Protein AF-A0A7H4P453-F1 (afdb_monomer_lite)

Foldseek 3Di:
DCPPVVVVVVVVVVVVVVVCCLVCCLPPVQPPQPVVVVVVVVVVVVVVCVVPDDDDDDDDDPVVVVVVVVVVVVVVVVSVVVSCCSHPHDSLVVQLVVLCVQVVVVVVVCVVVVNDDDPVSVVVSVVSNVVSVVVSVVVVD

Sequence (141 aa):
MVSSPLSYILAFIGAFIWAAYCTVTAKYAKGKNGITLFVLLTALTLWLKFLFSEQPPMVFSWPVTIKLIALSVALGFGYAAWNVGILHGNVSLLAAASYFTPVLSSALAAVLLSAALSWSFWQGAGMVCIGSLLCWQATRR

Structure (mmCIF, N/CA/C/O backbone):
data_AF-A0A7H4P453-F1
#
_entry.id   AF-A0A7H4P453-F1
#
loop_
_atom_site.group_PDB
_atom_site.id
_atom_site.type_symbol
_atom_site.label_atom_id
_atom_site.label_alt_id
_atom_site.label_comp_id
_atom_site.label_asym_id
_atom_site.label_entity_id
_atom_site.label_seq_id
_atom_site.pdbx_PDB_ins_code
_atom_site.Cartn_x
_atom_site.Cartn_y
_atom_site.Cartn_z
_atom_site.occupancy
_atom_site.B_iso_or_equiv
_atom_site.auth_seq_id
_atom_site.auth_comp_id
_atom_site.auth_asym_id
_atom_site.auth_atom_id
_atom_site.pdbx_PDB_model_num
ATOM 1 N N . MET A 1 1 ? -5.359 -13.327 -21.183 1.00 40.88 1 MET A N 1
ATOM 2 C CA . MET A 1 1 ? -6.125 -13.083 -19.944 1.00 40.88 1 MET A CA 1
ATOM 3 C C . MET A 1 1 ? -6.206 -14.397 -19.186 1.00 40.88 1 MET A C 1
ATOM 5 O O . MET A 1 1 ? -7.122 -15.168 -19.420 1.00 40.88 1 MET A O 1
ATOM 9 N N . VAL A 1 2 ? -5.206 -14.716 -18.362 1.00 43.56 2 VAL A N 1
ATOM 10 C CA . VAL A 1 2 ? -5.319 -15.863 -17.450 1.00 43.56 2 VAL A CA 1
ATOM 11 C C . VAL A 1 2 ? -5.748 -15.286 -16.114 1.00 43.56 2 VAL A C 1
ATOM 13 O O . VAL A 1 2 ? -4.934 -14.853 -15.305 1.00 43.56 2 VAL A O 1
ATOM 16 N N . SER A 1 3 ? -7.057 -15.166 -15.952 1.00 55.34 3 SER A N 1
ATOM 17 C CA . SER A 1 3 ? -7.687 -14.747 -14.709 1.00 55.34 3 SER A CA 1
ATOM 18 C C . SER A 1 3 ? -7.628 -15.941 -13.760 1.00 55.34 3 SER A C 1
ATOM 20 O O . SER A 1 3 ? -8.573 -16.718 -13.690 1.00 55.34 3 SER A O 1
ATOM 22 N N . SER A 1 4 ? -6.485 -16.164 -13.108 1.00 72.00 4 SER A N 1
ATOM 23 C CA . SER A 1 4 ? -6.314 -17.281 -12.176 1.00 72.00 4 SER A CA 1
ATOM 24 C C . SER A 1 4 ? -7.332 -17.138 -11.035 1.00 72.00 4 SER A C 1
ATOM 26 O O . SER A 1 4 ? -7.204 -16.195 -10.251 1.00 72.00 4 SER A O 1
ATOM 28 N N . PRO A 1 5 ? -8.322 -18.045 -10.886 1.00 83.00 5 PRO A N 1
ATOM 29 C CA . PRO A 1 5 ? -9.329 -17.964 -9.818 1.00 83.00 5 PRO A CA 1
ATOM 30 C C . PRO A 1 5 ? -8.683 -17.863 -8.432 1.00 83.00 5 PRO A C 1
ATOM 32 O O . PRO A 1 5 ? -9.148 -17.148 -7.547 1.00 83.00 5 PRO A O 1
ATOM 35 N N . LEU A 1 6 ? -7.528 -18.513 -8.297 1.00 84.81 6 LEU A N 1
ATOM 36 C CA . LEU A 1 6 ? -6.669 -18.487 -7.126 1.00 84.81 6 LEU A CA 1
ATOM 37 C C . LEU A 1 6 ? -6.212 -17.066 -6.749 1.00 84.81 6 LEU A C 1
ATOM 39 O O . LEU A 1 6 ? -6.207 -16.732 -5.569 1.00 84.81 6 LEU A O 1
ATOM 43 N N . SER A 1 7 ? -5.891 -16.198 -7.715 1.00 81.31 7 SER A N 1
ATOM 44 C CA . SER A 1 7 ? -5.485 -14.812 -7.438 1.00 81.31 7 SER A CA 1
ATOM 45 C C . SER A 1 7 ? -6.619 -13.988 -6.828 1.00 81.31 7 SER A C 1
ATOM 47 O O . SER A 1 7 ? -6.370 -13.207 -5.912 1.00 81.31 7 SER A O 1
ATOM 49 N N . TYR A 1 8 ? -7.862 -14.186 -7.278 1.00 83.75 8 TYR A N 1
ATOM 50 C CA . TYR A 1 8 ? -9.021 -13.506 -6.690 1.00 83.75 8 TYR A CA 1
ATOM 51 C C . TYR A 1 8 ? -9.326 -14.012 -5.283 1.00 83.75 8 TYR A C 1
ATOM 53 O O . TYR A 1 8 ? -9.583 -13.205 -4.392 1.00 83.75 8 TYR A O 1
ATOM 61 N N . ILE A 1 9 ? -9.245 -15.328 -5.064 1.00 87.38 9 ILE A N 1
ATOM 62 C CA . ILE A 1 9 ? -9.437 -15.927 -3.737 1.00 87.38 9 ILE A CA 1
ATOM 63 C C . ILE A 1 9 ? -8.376 -15.404 -2.761 1.00 87.38 9 ILE A C 1
ATOM 65 O O . ILE A 1 9 ? -8.712 -14.980 -1.657 1.00 87.38 9 ILE A O 1
ATOM 69 N N . LEU A 1 10 ? -7.106 -15.363 -3.175 1.00 85.50 10 LEU A N 1
ATOM 70 C CA . LEU A 1 10 ? -6.029 -14.801 -2.359 1.00 85.50 10 LEU A CA 1
ATOM 71 C C . LEU A 1 10 ? -6.238 -13.313 -2.066 1.00 85.50 10 LEU A C 1
ATOM 73 O O . LEU A 1 10 ? -6.046 -12.897 -0.926 1.00 85.50 10 LEU A O 1
ATOM 77 N N . ALA A 1 11 ? -6.650 -12.514 -3.055 1.00 84.06 11 ALA A N 1
ATOM 78 C CA . ALA A 1 11 ? -6.937 -11.094 -2.851 1.00 84.06 11 ALA A CA 1
ATOM 79 C C . ALA A 1 11 ? -8.092 -10.885 -1.856 1.00 84.06 11 ALA A C 1
ATOM 81 O O . ALA A 1 11 ? -7.998 -10.033 -0.972 1.00 84.06 11 ALA A O 1
ATOM 82 N N . PHE A 1 12 ? -9.147 -11.698 -1.954 1.00 84.56 12 PHE A N 1
ATOM 83 C CA . PHE A 1 12 ? -10.274 -11.684 -1.025 1.00 84.56 12 PHE A CA 1
ATOM 84 C C . PHE A 1 12 ? -9.836 -12.032 0.403 1.00 84.56 12 PHE A C 1
ATOM 86 O O . PHE A 1 12 ? -10.094 -11.263 1.328 1.00 84.56 12 PHE A O 1
ATOM 93 N N . ILE A 1 13 ? -9.101 -13.133 0.589 1.00 89.75 13 ILE A N 1
ATOM 94 C CA . ILE A 1 13 ? -8.554 -13.525 1.899 1.00 89.75 13 ILE A CA 1
ATOM 95 C C . ILE A 1 13 ? -7.634 -12.427 2.452 1.00 89.75 13 ILE A C 1
ATOM 97 O O . ILE A 1 13 ? -7.739 -12.059 3.622 1.00 89.75 13 ILE A O 1
ATOM 101 N N . GLY A 1 14 ? -6.770 -11.861 1.605 1.00 84.69 14 GLY A N 1
ATOM 102 C CA . GLY A 1 14 ? -5.872 -10.767 1.966 1.00 84.69 14 GLY A CA 1
ATOM 103 C C . GLY A 1 14 ? -6.618 -9.538 2.487 1.00 84.69 14 GLY A C 1
ATOM 104 O O . GLY A 1 14 ? -6.211 -8.968 3.499 1.00 84.69 14 GLY A O 1
ATOM 105 N N . ALA A 1 15 ? -7.744 -9.174 1.867 1.00 84.81 15 ALA A N 1
ATOM 106 C CA . ALA A 1 15 ? -8.588 -8.074 2.333 1.00 84.81 15 ALA A CA 1
ATOM 107 C C . ALA A 1 15 ? -9.157 -8.331 3.741 1.00 84.81 15 ALA A C 1
ATOM 109 O O . ALA A 1 15 ? -9.116 -7.433 4.584 1.00 84.81 15 ALA A O 1
ATOM 110 N N . PHE A 1 16 ? -9.615 -9.555 4.036 1.00 85.50 16 PHE A N 1
ATOM 111 C CA . PHE A 1 16 ? -10.088 -9.923 5.378 1.00 85.50 16 PHE A CA 1
ATOM 112 C C . PHE A 1 16 ? -8.969 -9.903 6.423 1.00 85.50 16 PHE A C 1
ATOM 114 O O . PHE A 1 16 ? -9.165 -9.357 7.509 1.00 85.50 16 PHE A O 1
ATOM 121 N N . ILE A 1 17 ? -7.792 -10.452 6.101 1.00 85.69 17 ILE A N 1
ATOM 122 C CA . ILE A 1 17 ? -6.628 -10.438 7.003 1.00 85.69 17 ILE A CA 1
ATOM 123 C C . ILE A 1 17 ? -6.219 -8.996 7.312 1.00 85.69 17 ILE A C 1
ATOM 125 O O . ILE A 1 17 ? -6.009 -8.647 8.475 1.00 85.69 17 ILE A O 1
ATOM 129 N N . TRP A 1 18 ? -6.141 -8.149 6.285 1.00 83.06 18 TRP A N 1
ATOM 130 C CA . TRP A 1 18 ? -5.781 -6.744 6.444 1.00 83.06 18 TRP A CA 1
ATOM 131 C C . TRP A 1 18 ? -6.807 -5.981 7.288 1.00 83.06 18 TRP A C 1
ATOM 133 O O . TRP A 1 18 ? -6.429 -5.257 8.211 1.00 83.06 18 TRP A O 1
ATOM 143 N N . ALA A 1 19 ? -8.102 -6.178 7.029 1.00 82.06 19 ALA A N 1
ATOM 144 C CA . ALA A 1 19 ? -9.168 -5.570 7.819 1.00 82.06 19 ALA A CA 1
ATOM 145 C C . ALA A 1 19 ? -9.100 -6.012 9.291 1.00 82.06 19 ALA A C 1
ATOM 147 O O . ALA A 1 19 ? -9.107 -5.164 10.185 1.00 82.06 19 ALA A O 1
ATOM 148 N N . ALA A 1 20 ? -8.940 -7.315 9.547 1.00 82.06 20 ALA A N 1
ATOM 149 C CA . ALA A 1 20 ? -8.786 -7.856 10.895 1.00 82.06 20 ALA A CA 1
ATOM 150 C C . ALA A 1 20 ? -7.563 -7.261 11.610 1.00 82.06 20 ALA A C 1
ATOM 152 O O . ALA A 1 20 ? -7.681 -6.822 12.755 1.00 82.06 20 ALA A O 1
ATOM 153 N N . TYR A 1 21 ? -6.416 -7.171 10.928 1.00 80.12 21 TYR A N 1
ATOM 154 C CA . TYR A 1 21 ? -5.222 -6.509 11.453 1.00 80.12 21 TYR A CA 1
ATOM 155 C C . TYR A 1 21 ? -5.511 -5.056 11.850 1.00 80.12 21 TYR A C 1
ATOM 157 O O . TYR A 1 21 ? -5.176 -4.656 12.968 1.00 80.12 21 TYR A O 1
ATOM 165 N N . CYS A 1 22 ? -6.164 -4.279 10.980 1.00 75.38 22 CYS A N 1
ATOM 166 C CA . CYS A 1 22 ? -6.467 -2.873 11.249 1.00 75.38 22 CYS A CA 1
ATOM 167 C C . CYS A 1 22 ? -7.388 -2.718 12.466 1.00 75.38 22 CYS A C 1
ATOM 169 O O . CYS A 1 22 ? -7.112 -1.901 13.345 1.00 75.38 22 CYS A O 1
ATOM 171 N N . THR A 1 23 ? -8.439 -3.535 12.566 1.00 76.81 23 THR A N 1
ATOM 172 C CA . THR A 1 23 ? -9.396 -3.487 13.681 1.00 76.81 23 THR A CA 1
ATOM 173 C C . THR A 1 23 ? -8.781 -3.949 15.003 1.00 76.81 23 THR A C 1
ATOM 175 O O . THR A 1 23 ? -8.975 -3.303 16.035 1.00 76.81 23 THR A O 1
ATOM 178 N N . VAL A 1 24 ? -8.019 -5.048 14.995 1.00 78.00 24 VAL A N 1
ATOM 179 C CA . VAL A 1 24 ? -7.370 -5.580 16.204 1.00 78.00 24 VAL A CA 1
ATOM 180 C C . VAL A 1 24 ? -6.283 -4.626 16.691 1.00 78.00 24 VAL A C 1
ATOM 182 O O . VAL A 1 24 ? -6.237 -4.321 17.881 1.00 78.00 24 VAL A O 1
ATOM 185 N N . THR A 1 25 ? -5.451 -4.104 15.788 1.00 75.50 25 THR A N 1
ATOM 186 C CA . THR A 1 25 ? -4.394 -3.143 16.135 1.00 75.50 25 THR A CA 1
ATOM 187 C C . THR A 1 25 ? -4.996 -1.873 16.727 1.00 75.50 25 THR A C 1
ATOM 189 O O . THR A 1 25 ? -4.589 -1.463 17.811 1.00 75.50 25 THR A O 1
ATOM 192 N N . ALA A 1 26 ? -6.031 -1.309 16.099 1.00 70.25 26 ALA A N 1
ATOM 193 C CA . ALA A 1 26 ? -6.714 -0.126 16.620 1.00 70.25 26 ALA A CA 1
ATOM 194 C C . ALA A 1 26 ? -7.272 -0.328 18.043 1.00 70.25 26 ALA A C 1
ATOM 196 O O . ALA A 1 26 ? -7.213 0.581 18.867 1.00 70.25 26 ALA A O 1
ATOM 197 N N . LYS A 1 27 ? -7.796 -1.522 18.354 1.00 71.38 27 LYS A N 1
ATOM 198 C CA . LYS A 1 27 ? -8.448 -1.803 19.643 1.00 71.38 27 LYS A CA 1
ATOM 199 C C . LYS A 1 27 ? -7.491 -2.272 20.744 1.00 71.38 27 LYS A C 1
ATOM 201 O O . LYS A 1 27 ? -7.716 -1.970 21.915 1.00 71.38 27 LYS A O 1
ATOM 206 N N . TYR A 1 28 ? -6.449 -3.029 20.400 1.00 72.12 28 TYR A N 1
ATOM 207 C CA . TYR A 1 28 ? -5.647 -3.780 21.375 1.00 72.12 28 TYR A CA 1
ATOM 208 C C . TYR A 1 28 ? -4.162 -3.415 21.402 1.00 72.12 28 TYR A C 1
ATOM 210 O O . TYR A 1 28 ? -3.469 -3.849 22.323 1.00 72.12 28 TYR A O 1
ATOM 218 N N . ALA A 1 29 ? -3.655 -2.615 20.457 1.00 68.25 29 ALA A N 1
ATOM 219 C CA . ALA A 1 29 ? -2.222 -2.339 20.379 1.00 68.25 29 ALA A CA 1
ATOM 220 C C . ALA A 1 29 ? -1.664 -1.630 21.621 1.00 68.25 29 ALA A C 1
ATOM 222 O O . ALA A 1 29 ? -0.493 -1.825 21.933 1.00 68.25 29 ALA A O 1
ATOM 223 N N . LYS A 1 30 ? -2.466 -0.832 22.351 1.00 67.69 30 LYS A N 1
ATOM 224 C CA . LYS A 1 30 ? -2.021 -0.064 23.537 1.00 67.69 30 LYS A CA 1
ATOM 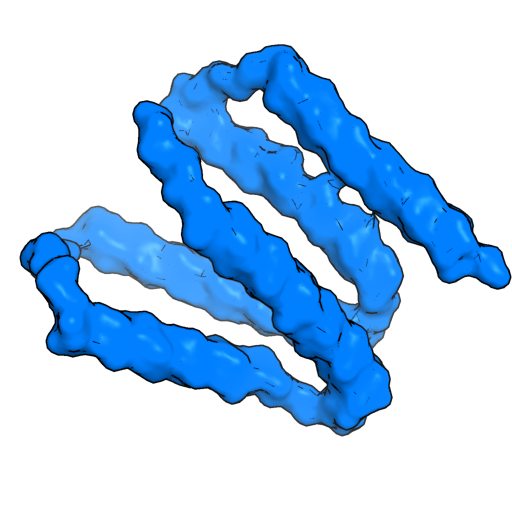225 C C . LYS A 1 30 ? -0.682 0.673 23.297 1.00 67.69 30 LYS A C 1
ATOM 227 O O . LYS A 1 30 ? 0.181 0.696 24.168 1.00 67.69 30 LYS A O 1
ATOM 232 N N . GLY A 1 31 ? -0.476 1.198 22.084 1.00 64.88 31 GLY A N 1
ATOM 233 C CA . GLY A 1 31 ? 0.762 1.875 21.666 1.00 64.88 31 GLY A CA 1
ATOM 234 C C . GLY A 1 31 ? 1.900 0.971 21.163 1.00 64.88 31 GLY A C 1
ATOM 235 O O . GLY A 1 31 ? 2.937 1.483 20.750 1.00 64.88 31 GLY A O 1
ATOM 236 N N . LYS A 1 32 ? 1.743 -0.360 21.151 1.00 66.44 32 LYS A N 1
ATOM 237 C CA . LYS A 1 32 ? 2.737 -1.290 20.592 1.00 66.44 32 LYS A CA 1
ATOM 238 C C . LYS A 1 32 ? 2.618 -1.384 19.071 1.00 66.44 32 LYS A C 1
ATOM 240 O O . LYS A 1 32 ? 1.541 -1.592 18.523 1.00 66.44 32 LYS A O 1
ATOM 245 N N . ASN A 1 33 ? 3.752 -1.269 18.391 1.00 66.25 33 ASN A N 1
ATOM 246 C CA . ASN A 1 33 ? 3.827 -1.262 16.936 1.00 66.25 33 ASN A CA 1
ATOM 247 C C . ASN A 1 33 ? 3.799 -2.693 16.355 1.00 66.25 33 ASN A C 1
ATOM 249 O O . ASN A 1 33 ? 4.819 -3.381 16.337 1.00 66.25 33 ASN A O 1
ATOM 253 N N . GLY A 1 34 ? 2.634 -3.135 15.869 1.00 68.50 34 GLY A N 1
ATOM 254 C CA . GLY A 1 34 ? 2.470 -4.429 15.190 1.00 68.50 34 GLY A CA 1
ATOM 255 C C . GLY A 1 34 ? 2.984 -4.456 13.744 1.00 68.50 34 GLY A C 1
ATOM 256 O O . GLY A 1 34 ? 3.255 -5.532 13.208 1.00 68.50 34 GLY A O 1
ATOM 257 N N . ILE A 1 35 ? 3.174 -3.287 13.120 1.00 74.81 35 ILE A N 1
ATOM 258 C CA . ILE A 1 35 ? 3.519 -3.190 11.697 1.00 74.81 35 ILE A CA 1
ATOM 259 C C . ILE A 1 35 ? 4.939 -3.668 11.425 1.00 74.81 35 ILE A C 1
ATOM 261 O O . ILE A 1 35 ? 5.186 -4.310 10.409 1.00 74.81 35 ILE A O 1
ATOM 265 N N . THR A 1 36 ? 5.859 -3.425 12.360 1.00 77.31 36 THR A N 1
ATOM 266 C CA . THR A 1 36 ? 7.251 -3.867 12.239 1.00 77.31 36 THR A CA 1
ATOM 267 C C . THR A 1 36 ? 7.331 -5.386 12.132 1.00 77.31 36 THR A C 1
ATOM 269 O O . THR A 1 36 ? 8.004 -5.905 11.246 1.00 77.31 36 THR A O 1
ATOM 272 N N . LEU A 1 37 ? 6.601 -6.109 12.988 1.00 78.19 37 LEU A N 1
ATOM 273 C CA . LEU A 1 37 ? 6.562 -7.570 12.941 1.00 78.19 37 LEU A CA 1
ATOM 274 C C . LEU A 1 37 ? 5.925 -8.064 11.638 1.00 78.19 37 LEU A C 1
ATOM 276 O O . LEU A 1 37 ? 6.452 -8.980 11.012 1.00 78.19 37 LEU A O 1
ATOM 280 N N . PHE A 1 38 ? 4.829 -7.438 11.203 1.00 79.62 38 PHE A N 1
ATOM 281 C CA . PHE A 1 38 ? 4.162 -7.791 9.950 1.00 79.62 38 PHE A CA 1
ATOM 282 C C . PHE A 1 38 ? 5.083 -7.622 8.731 1.00 79.62 38 PHE A C 1
ATOM 284 O O . PHE A 1 38 ? 5.165 -8.518 7.889 1.00 79.62 38 PHE A O 1
ATOM 291 N N . VAL A 1 39 ? 5.820 -6.511 8.654 1.00 83.75 39 VAL A N 1
ATOM 292 C CA . VAL A 1 39 ? 6.780 -6.250 7.571 1.00 83.75 39 VAL A CA 1
ATOM 293 C C . VAL A 1 39 ? 7.937 -7.250 7.611 1.00 83.75 39 VAL A C 1
ATOM 295 O O . VAL A 1 39 ? 8.305 -7.780 6.564 1.00 83.75 39 VAL A O 1
ATOM 298 N N . LEU A 1 40 ? 8.472 -7.568 8.795 1.00 85.94 40 LEU A N 1
ATOM 299 C CA . LEU A 1 40 ? 9.538 -8.566 8.945 1.00 85.94 40 LEU A CA 1
ATOM 300 C C . LEU A 1 40 ? 9.085 -9.966 8.519 1.00 85.94 40 LEU A C 1
ATOM 302 O O . LEU A 1 40 ? 9.797 -10.637 7.774 1.00 85.94 40 LEU A O 1
ATOM 306 N N . LEU A 1 41 ? 7.893 -10.395 8.943 1.00 86.31 41 LEU A N 1
ATOM 307 C CA . LEU A 1 41 ? 7.321 -11.678 8.532 1.00 86.31 41 LEU A CA 1
ATOM 308 C C . LEU A 1 41 ? 7.062 -11.711 7.025 1.00 86.31 41 LEU A C 1
ATOM 310 O O . LEU A 1 41 ? 7.413 -12.690 6.377 1.00 86.31 41 LEU A O 1
ATOM 314 N N . THR A 1 42 ? 6.537 -10.626 6.452 1.00 88.75 42 THR A N 1
ATOM 315 C CA . THR A 1 42 ? 6.332 -10.509 5.000 1.00 88.75 42 THR A CA 1
ATOM 316 C C . THR A 1 42 ? 7.657 -10.619 4.249 1.00 88.75 42 THR A C 1
ATOM 318 O O . THR A 1 42 ? 7.756 -11.384 3.292 1.00 88.75 42 THR A O 1
ATOM 321 N N . ALA A 1 43 ? 8.696 -9.911 4.700 1.00 89.88 43 ALA A N 1
ATOM 322 C CA . ALA A 1 43 ? 10.029 -9.994 4.112 1.00 89.88 43 ALA A CA 1
ATOM 323 C C . ALA A 1 43 ? 10.586 -11.422 4.190 1.00 89.88 43 ALA A C 1
ATOM 325 O O . ALA A 1 43 ? 11.068 -11.940 3.184 1.00 89.88 43 ALA A O 1
ATOM 326 N N . LEU A 1 44 ? 10.460 -12.086 5.343 1.00 93.19 44 LEU A N 1
ATOM 327 C CA . LEU A 1 44 ? 10.873 -13.478 5.515 1.00 93.19 44 LEU A CA 1
ATOM 328 C C . LEU A 1 44 ? 10.116 -14.411 4.560 1.00 93.19 44 LEU A C 1
ATOM 330 O O . LEU A 1 44 ? 10.740 -15.215 3.873 1.00 93.19 44 LEU A O 1
ATOM 334 N N . THR A 1 45 ? 8.791 -14.286 4.461 1.00 91.12 45 THR A N 1
ATOM 335 C CA . THR A 1 45 ? 7.978 -15.084 3.533 1.00 91.12 45 THR A CA 1
ATOM 336 C C . THR A 1 45 ? 8.387 -14.855 2.078 1.00 91.12 45 THR A C 1
ATOM 338 O O . THR A 1 45 ? 8.475 -15.818 1.316 1.00 91.12 45 THR A O 1
ATOM 341 N N . LEU A 1 46 ? 8.672 -13.611 1.681 1.00 89.69 46 LEU A N 1
ATOM 342 C CA . LEU A 1 46 ? 9.129 -13.291 0.326 1.00 89.69 46 LEU A CA 1
ATOM 343 C C . LEU A 1 46 ? 10.525 -13.855 0.040 1.00 89.69 46 LEU A C 1
ATOM 345 O O . LEU A 1 46 ? 10.739 -14.381 -1.051 1.00 89.69 46 LEU A O 1
ATOM 349 N N . TRP A 1 47 ? 11.441 -13.819 1.012 1.00 93.12 47 TRP A N 1
ATOM 350 C CA . TRP A 1 47 ? 12.756 -14.453 0.897 1.00 93.12 47 TRP A CA 1
ATOM 351 C C . TRP A 1 47 ? 12.660 -15.973 0.793 1.00 93.12 47 TRP A C 1
ATOM 353 O O . TRP A 1 47 ? 13.303 -16.561 -0.070 1.00 93.12 47 TRP A O 1
ATOM 363 N N . LEU A 1 48 ? 11.817 -16.616 1.603 1.00 93.25 48 LEU A N 1
ATOM 364 C CA . LEU A 1 48 ? 11.569 -18.055 1.493 1.00 93.25 48 LEU A CA 1
ATOM 365 C C . LEU A 1 48 ? 10.970 -18.399 0.124 1.00 93.25 48 LEU A C 1
ATOM 367 O O . LEU A 1 48 ? 11.462 -19.295 -0.555 1.00 93.25 48 LEU A O 1
ATOM 371 N N . LYS A 1 49 ? 9.961 -17.645 -0.333 1.00 89.88 49 LYS A N 1
ATOM 372 C CA . LYS A 1 49 ? 9.379 -17.831 -1.668 1.00 89.88 49 LYS A CA 1
ATOM 373 C C . LYS A 1 49 ? 10.427 -17.667 -2.762 1.00 89.88 49 LYS A C 1
ATOM 375 O O . LYS A 1 49 ? 10.399 -18.441 -3.713 1.00 89.88 49 LYS A O 1
ATOM 380 N N . PHE A 1 50 ? 11.318 -16.683 -2.637 1.00 88.62 50 PHE A N 1
ATOM 381 C CA . PHE A 1 50 ? 12.450 -16.531 -3.541 1.00 88.62 50 PHE A CA 1
ATOM 382 C C . P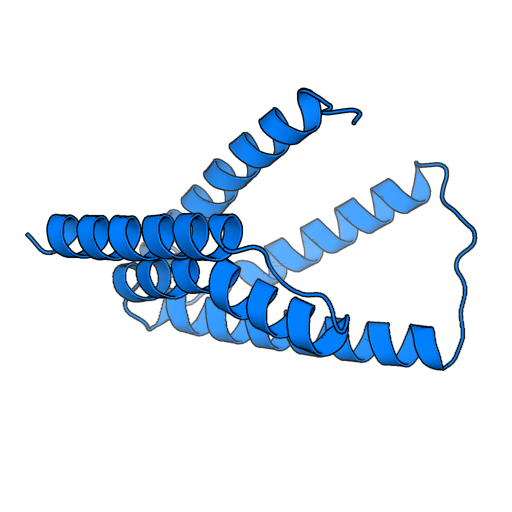HE A 1 50 ? 13.277 -17.818 -3.523 1.00 88.62 50 PHE A C 1
ATOM 384 O O . PHE A 1 50 ? 13.317 -18.485 -4.541 1.00 88.62 50 PHE A O 1
ATOM 391 N N . LEU A 1 51 ? 13.800 -18.259 -2.377 1.00 90.06 51 LEU A N 1
ATOM 392 C CA . LEU A 1 51 ? 14.657 -19.452 -2.276 1.00 90.06 51 LEU A CA 1
ATOM 393 C C . LEU A 1 51 ? 14.042 -20.749 -2.838 1.00 90.06 51 LEU A C 1
ATOM 395 O O . LEU A 1 51 ? 14.781 -21.582 -3.352 1.00 90.06 51 LEU A O 1
ATOM 399 N N . PHE A 1 52 ? 12.719 -20.922 -2.749 1.00 91.88 52 PHE A N 1
ATOM 400 C CA . PHE A 1 52 ? 12.029 -22.152 -3.165 1.00 91.88 52 PHE A CA 1
ATOM 401 C C . PHE A 1 52 ? 11.319 -22.078 -4.527 1.00 91.88 52 PHE A C 1
ATOM 403 O O . PHE A 1 52 ? 10.728 -23.071 -4.944 1.00 91.88 52 PHE A O 1
ATOM 410 N N . SER A 1 53 ? 11.333 -20.934 -5.216 1.00 90.06 53 SER A N 1
ATOM 411 C CA . SER A 1 53 ? 10.713 -20.792 -6.546 1.00 90.06 53 SER A CA 1
ATOM 412 C C . SER A 1 53 ? 11.777 -20.605 -7.620 1.00 90.06 53 SER A C 1
ATOM 414 O O . SER A 1 53 ? 12.801 -19.984 -7.362 1.00 90.06 53 SER A O 1
ATOM 416 N N . GLU A 1 54 ? 11.506 -21.042 -8.848 1.00 87.62 54 GLU A N 1
ATOM 417 C CA . GLU A 1 54 ? 12.286 -20.589 -10.002 1.00 87.62 54 GLU A CA 1
ATOM 418 C C . GLU A 1 54 ? 12.035 -19.093 -10.222 1.00 87.62 54 GLU A C 1
ATOM 420 O O . GLU A 1 54 ? 10.884 -18.645 -10.296 1.00 87.62 54 GLU A O 1
ATOM 425 N N . GLN A 1 55 ? 13.103 -18.299 -10.280 1.00 81.69 55 GLN A N 1
ATOM 426 C CA . GLN A 1 55 ? 13.019 -16.852 -10.449 1.00 81.69 55 GLN A CA 1
ATOM 427 C C . GLN A 1 55 ? 13.947 -16.388 -11.578 1.00 81.69 55 GLN A C 1
ATOM 429 O O . GLN A 1 55 ? 15.000 -16.983 -11.813 1.00 81.69 55 GLN A O 1
ATOM 434 N N . PRO A 1 56 ? 13.583 -15.304 -12.287 1.00 85.75 56 PRO A N 1
ATOM 435 C CA . PRO A 1 56 ? 14.486 -14.672 -13.236 1.00 85.75 56 PRO A CA 1
ATOM 436 C C . PRO A 1 56 ? 15.786 -14.219 -12.548 1.00 85.75 56 PRO A C 1
ATOM 438 O O . PRO A 1 56 ? 15.754 -13.880 -11.359 1.00 85.75 56 PRO A O 1
ATOM 441 N N . PRO A 1 57 ? 16.910 -14.127 -13.283 1.00 86.62 57 PRO A N 1
ATOM 442 C CA . PRO A 1 57 ? 18.165 -13.625 -12.736 1.00 86.62 57 PRO A CA 1
ATOM 443 C C . PRO A 1 57 ? 17.997 -12.247 -12.087 1.00 86.62 57 PRO A C 1
ATOM 445 O O . PRO A 1 57 ? 17.375 -11.347 -12.657 1.00 86.62 57 PRO A O 1
ATOM 448 N N . MET A 1 58 ? 18.579 -12.065 -10.900 1.00 87.75 58 MET A N 1
ATOM 449 C CA . MET A 1 58 ? 18.554 -10.777 -10.212 1.00 87.75 58 MET A CA 1
ATOM 450 C C . MET A 1 58 ? 19.490 -9.794 -10.924 1.00 87.75 58 MET A C 1
ATOM 452 O O . MET A 1 58 ? 20.706 -9.971 -10.936 1.00 87.75 58 MET A O 1
ATOM 456 N N . VAL A 1 59 ? 18.917 -8.756 -11.537 1.00 90.94 59 VAL A N 1
ATOM 457 C CA . VAL A 1 59 ? 19.676 -7.740 -12.274 1.00 90.94 59 VAL A CA 1
ATOM 458 C C . VAL A 1 59 ? 19.995 -6.570 -11.356 1.00 90.94 59 VAL A C 1
ATOM 460 O O . VAL A 1 59 ? 19.104 -5.830 -10.941 1.00 90.94 59 VAL A O 1
ATOM 463 N N . PHE A 1 60 ? 21.281 -6.354 -11.102 1.00 90.38 60 PHE A N 1
ATOM 464 C CA . PHE A 1 60 ? 21.766 -5.181 -10.389 1.00 90.38 60 PHE A CA 1
ATOM 465 C C . PHE A 1 60 ? 22.310 -4.167 -11.389 1.00 90.38 60 PHE A C 1
ATOM 467 O O . PHE A 1 60 ? 23.340 -4.376 -12.024 1.00 90.38 60 PHE A O 1
ATOM 474 N N . SER A 1 61 ? 21.601 -3.056 -11.540 1.00 94.81 61 SER A N 1
ATOM 475 C CA . SER A 1 61 ? 22.054 -1.908 -12.320 1.00 94.81 61 SER A CA 1
ATOM 476 C C . SER A 1 61 ? 21.704 -0.630 -11.578 1.00 94.81 61 SER A C 1
ATOM 478 O O . SER A 1 61 ? 20.773 -0.613 -10.771 1.00 94.81 61 SER A O 1
ATOM 480 N N . TRP A 1 62 ? 22.416 0.457 -11.871 1.00 94.62 62 TRP A N 1
ATOM 481 C CA . TRP A 1 62 ? 22.146 1.755 -11.252 1.00 94.62 62 TRP A CA 1
ATOM 482 C C . TRP A 1 62 ? 20.664 2.167 -11.312 1.00 94.62 62 TRP A C 1
ATOM 484 O O . TRP A 1 62 ? 20.099 2.481 -10.262 1.00 94.62 62 TRP A O 1
ATOM 494 N N . PRO A 1 63 ? 19.984 2.092 -12.476 1.00 93.88 63 PRO A N 1
ATOM 495 C CA . PRO A 1 63 ? 18.560 2.411 -12.559 1.00 93.88 63 PRO A CA 1
ATOM 496 C C . PRO A 1 63 ? 17.669 1.511 -11.693 1.00 93.88 63 PRO A C 1
ATOM 498 O O . PRO A 1 63 ? 16.690 1.989 -11.123 1.00 93.88 63 PRO A O 1
ATOM 501 N N . VAL A 1 64 ? 17.985 0.215 -11.588 1.00 93.06 64 VAL A N 1
ATOM 502 C CA . VAL A 1 64 ? 17.210 -0.735 -10.772 1.00 93.06 64 VAL A CA 1
ATOM 503 C C . VAL A 1 64 ? 17.404 -0.447 -9.285 1.00 93.06 64 VAL A C 1
ATOM 505 O O . VAL A 1 64 ? 16.421 -0.363 -8.552 1.00 93.06 64 VAL A O 1
ATOM 508 N N . THR A 1 65 ? 18.641 -0.214 -8.848 1.00 94.25 65 THR A N 1
ATOM 509 C CA . THR A 1 65 ? 18.957 0.098 -7.449 1.00 94.25 65 THR A CA 1
ATOM 510 C C . THR A 1 65 ? 18.302 1.402 -6.998 1.00 94.25 65 THR A C 1
ATOM 512 O O . THR A 1 65 ? 17.709 1.444 -5.923 1.00 94.25 65 THR A O 1
ATOM 515 N N . ILE A 1 66 ? 18.324 2.452 -7.827 1.00 95.19 66 ILE A N 1
ATOM 516 C CA . ILE A 1 66 ? 17.655 3.726 -7.508 1.00 95.19 66 ILE A CA 1
ATOM 517 C C . ILE A 1 66 ? 16.146 3.516 -7.335 1.00 95.19 66 ILE A C 1
ATOM 519 O O . ILE A 1 66 ? 15.571 3.981 -6.350 1.00 95.19 66 ILE A O 1
ATOM 523 N N . LYS A 1 67 ? 15.502 2.773 -8.247 1.00 91.25 67 LYS A N 1
ATOM 524 C CA . LYS A 1 67 ? 14.071 2.439 -8.137 1.00 91.25 67 LYS A CA 1
ATOM 525 C C . LYS A 1 67 ? 13.769 1.624 -6.878 1.00 91.25 67 LYS A C 1
ATOM 527 O O . LYS A 1 67 ? 12.766 1.886 -6.220 1.00 91.25 67 LYS A O 1
ATOM 532 N N . LEU A 1 68 ? 14.636 0.674 -6.526 1.00 92.75 68 LEU A N 1
ATOM 533 C CA . LEU A 1 68 ? 14.496 -0.148 -5.324 1.00 92.75 68 LEU A CA 1
ATOM 534 C C . LEU A 1 68 ? 14.570 0.700 -4.046 1.00 92.75 68 LEU A C 1
ATOM 536 O O . LEU A 1 68 ? 13.725 0.548 -3.163 1.00 92.75 68 LEU A O 1
ATOM 540 N N . ILE A 1 69 ? 15.543 1.611 -3.955 1.00 94.44 69 ILE A N 1
ATOM 541 C CA . ILE A 1 69 ? 15.683 2.535 -2.820 1.00 94.44 69 ILE A CA 1
ATOM 542 C C . ILE A 1 69 ? 14.462 3.453 -2.737 1.00 94.44 69 ILE A C 1
ATOM 544 O O . ILE A 1 69 ? 13.859 3.560 -1.671 1.00 94.44 69 ILE A O 1
ATOM 548 N N . ALA A 1 70 ? 14.053 4.065 -3.852 1.00 93.38 70 ALA A N 1
ATOM 549 C CA . ALA A 1 70 ? 12.885 4.942 -3.893 1.00 93.38 70 ALA A CA 1
ATOM 550 C C . ALA A 1 70 ? 11.607 4.217 -3.432 1.00 93.38 70 ALA A C 1
ATOM 552 O O . ALA A 1 70 ? 10.865 4.743 -2.602 1.00 93.38 70 ALA A O 1
ATOM 553 N N . LEU A 1 71 ? 11.386 2.984 -3.903 1.00 91.12 71 LEU A N 1
ATOM 554 C CA . LEU A 1 71 ? 10.260 2.150 -3.482 1.00 91.12 71 LEU A CA 1
ATOM 555 C C . LEU A 1 71 ? 10.335 1.803 -1.989 1.00 91.12 71 LEU A C 1
ATOM 557 O O . LEU A 1 71 ? 9.327 1.882 -1.292 1.00 91.12 71 LEU A O 1
ATOM 561 N N . SER A 1 72 ? 11.523 1.457 -1.490 1.00 90.69 72 SER A N 1
ATOM 562 C CA . SER A 1 72 ? 11.740 1.112 -0.079 1.00 90.69 72 SER A CA 1
ATOM 563 C C . SER A 1 72 ? 11.461 2.299 0.844 1.00 90.69 72 SER A C 1
ATOM 565 O O . SER A 1 72 ? 10.805 2.141 1.871 1.00 90.69 72 SER A O 1
ATOM 567 N N . VAL A 1 73 ? 11.902 3.497 0.453 1.00 93.31 73 VAL A N 1
ATOM 568 C CA . VAL A 1 73 ? 11.632 4.750 1.170 1.00 93.31 73 VAL A CA 1
ATOM 569 C C . VAL A 1 73 ? 10.136 5.075 1.150 1.00 93.31 73 VAL A C 1
ATOM 571 O O . VAL A 1 73 ? 9.559 5.349 2.202 1.00 93.31 73 VAL A O 1
ATOM 574 N N . ALA A 1 74 ? 9.486 4.986 -0.015 1.00 90.62 74 ALA A N 1
ATOM 575 C CA . ALA A 1 74 ? 8.052 5.238 -0.149 1.00 90.62 74 ALA A CA 1
ATOM 576 C C . ALA A 1 74 ? 7.210 4.274 0.707 1.00 90.62 74 ALA A C 1
ATOM 578 O O . ALA A 1 74 ? 6.315 4.713 1.429 1.00 90.62 74 ALA A O 1
ATOM 579 N N . LEU A 1 75 ? 7.525 2.973 0.681 1.00 89.19 75 LEU A N 1
ATOM 580 C CA . LEU A 1 75 ? 6.855 1.968 1.510 1.00 89.19 75 LEU A CA 1
ATOM 581 C C . LEU A 1 75 ? 7.129 2.186 3.001 1.00 89.19 75 LEU A C 1
ATOM 583 O O . LEU A 1 75 ? 6.197 2.133 3.802 1.00 89.19 75 LEU A O 1
ATOM 587 N N . GLY A 1 76 ? 8.380 2.464 3.377 1.00 88.12 76 GLY A N 1
ATOM 588 C CA . GLY A 1 76 ? 8.771 2.711 4.764 1.00 88.12 76 GLY A CA 1
ATOM 589 C C . GLY A 1 76 ? 8.022 3.895 5.375 1.00 88.12 76 GLY A C 1
ATOM 590 O O . GLY A 1 76 ? 7.407 3.756 6.434 1.00 88.12 76 GLY A O 1
ATOM 591 N N . PHE A 1 77 ? 7.994 5.036 4.680 1.00 90.06 77 PHE A N 1
ATOM 5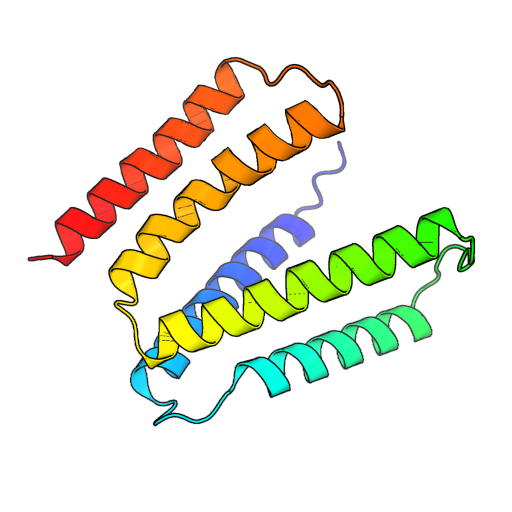92 C CA . PHE A 1 77 ? 7.228 6.201 5.127 1.00 90.06 77 PHE A CA 1
ATOM 593 C C . PHE A 1 77 ? 5.719 5.962 5.093 1.00 90.06 77 PHE A C 1
ATOM 595 O O . PHE A 1 77 ? 5.029 6.366 6.029 1.00 90.06 77 PHE A O 1
ATOM 602 N N . GLY A 1 78 ? 5.204 5.273 4.071 1.00 88.81 78 GLY A N 1
ATOM 603 C CA . GLY A 1 78 ? 3.787 4.921 3.982 1.00 88.81 78 GLY A CA 1
ATOM 604 C C . GLY A 1 78 ? 3.321 4.096 5.182 1.00 88.81 78 GLY A C 1
ATOM 605 O O . GLY A 1 78 ? 2.335 4.447 5.831 1.00 88.81 78 GLY A O 1
ATOM 606 N N . TYR A 1 79 ? 4.068 3.049 5.544 1.00 85.88 79 TYR A N 1
ATOM 607 C CA . TYR A 1 79 ? 3.759 2.227 6.715 1.00 85.88 79 TYR A CA 1
ATOM 608 C C . TYR A 1 79 ? 3.968 2.967 8.040 1.00 85.88 79 TYR A C 1
ATOM 610 O O . TYR A 1 79 ? 3.182 2.775 8.970 1.00 85.88 79 TYR A O 1
ATOM 618 N N . ALA A 1 80 ? 4.972 3.842 8.141 1.00 85.44 80 ALA A N 1
ATOM 619 C CA . ALA A 1 80 ? 5.153 4.685 9.322 1.00 85.44 80 ALA A CA 1
ATOM 620 C C . ALA A 1 80 ? 3.956 5.632 9.526 1.00 85.44 80 ALA A C 1
ATOM 622 O O . ALA A 1 80 ? 3.387 5.676 10.619 1.00 85.44 80 ALA A O 1
ATOM 623 N N . ALA A 1 81 ? 3.523 6.323 8.467 1.00 88.00 81 ALA A N 1
ATOM 624 C CA . ALA A 1 81 ? 2.352 7.197 8.489 1.00 88.00 81 ALA A CA 1
ATOM 625 C C . ALA A 1 81 ? 1.066 6.418 8.810 1.00 88.00 81 ALA A C 1
ATOM 627 O O . ALA A 1 81 ? 0.262 6.864 9.629 1.00 88.00 81 ALA A O 1
ATOM 628 N N . TRP A 1 82 ? 0.903 5.222 8.234 1.00 85.25 82 TRP A N 1
ATOM 629 C CA . TRP A 1 82 ? -0.215 4.326 8.532 1.00 85.25 82 TRP A CA 1
ATOM 630 C C . TRP A 1 82 ? -0.268 3.934 10.010 1.00 85.25 82 TRP A C 1
ATOM 632 O O . TRP A 1 82 ? -1.320 4.026 10.641 1.00 85.25 82 TRP A O 1
ATOM 642 N N . ASN A 1 83 ? 0.872 3.537 10.582 1.00 84.62 83 ASN A N 1
ATOM 643 C CA . ASN A 1 83 ? 0.953 3.145 11.985 1.00 84.62 83 ASN A CA 1
ATOM 644 C C . ASN A 1 83 ? 0.618 4.316 12.921 1.00 84.62 83 ASN A C 1
ATOM 646 O O . ASN A 1 83 ? -0.135 4.143 13.878 1.00 84.62 83 ASN A O 1
ATOM 650 N N . VAL A 1 84 ? 1.107 5.524 12.618 1.00 84.00 84 VAL A N 1
ATOM 651 C CA . VAL A 1 84 ? 0.722 6.738 13.356 1.00 84.00 84 VAL A CA 1
ATOM 652 C C . VAL A 1 84 ? -0.783 6.997 13.234 1.00 84.00 84 VAL A C 1
ATOM 654 O O . VAL A 1 84 ? -1.431 7.250 14.250 1.00 84.00 84 VAL A O 1
ATOM 657 N N . GLY A 1 85 ? -1.345 6.878 12.028 1.00 83.62 85 GLY A N 1
ATOM 658 C CA . GLY A 1 85 ? -2.767 7.089 11.756 1.00 83.62 85 GLY A CA 1
ATOM 659 C C . GLY A 1 85 ? -3.692 6.107 12.479 1.00 83.62 85 GLY A C 1
ATOM 660 O O . GLY A 1 85 ? -4.716 6.531 13.009 1.00 83.62 85 GLY A O 1
ATOM 661 N N . ILE A 1 86 ? -3.333 4.821 12.553 1.00 81.31 86 ILE A N 1
ATOM 662 C CA . ILE A 1 86 ? -4.105 3.815 13.304 1.00 81.31 86 ILE A CA 1
ATOM 663 C C . ILE A 1 86 ? -4.015 4.046 14.815 1.00 81.31 86 ILE A C 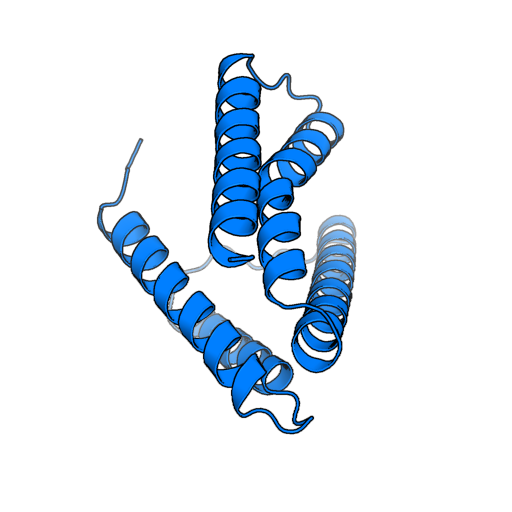1
ATOM 665 O O . ILE A 1 86 ? -5.019 3.891 15.506 1.00 81.31 86 ILE A O 1
ATOM 669 N N . LEU A 1 87 ? -2.828 4.371 15.336 1.00 78.81 87 LEU A N 1
ATOM 670 C CA . LEU A 1 87 ? -2.609 4.459 16.784 1.00 78.81 87 LEU A CA 1
ATOM 671 C C . LEU A 1 87 ? -3.126 5.765 17.398 1.00 78.81 87 LEU A C 1
ATOM 673 O O . LEU A 1 87 ? -3.561 5.753 18.546 1.00 78.81 87 LEU A O 1
ATOM 677 N N . HIS A 1 88 ? -3.064 6.878 16.662 1.00 79.00 88 HIS A N 1
ATOM 678 C CA . HIS A 1 88 ? -3.360 8.214 17.198 1.00 79.00 88 HIS A CA 1
ATOM 679 C C . HIS A 1 88 ? -4.464 8.961 16.434 1.00 79.00 88 HIS A C 1
ATOM 681 O O . HIS A 1 88 ? -4.891 10.028 16.870 1.00 79.00 88 HIS A O 1
ATOM 687 N N . GLY A 1 89 ? -4.906 8.449 15.283 1.00 78.56 89 GLY A N 1
ATOM 688 C CA . GLY A 1 89 ? -5.879 9.108 14.414 1.00 78.56 89 GLY A CA 1
ATOM 689 C C . GLY A 1 89 ? -7.297 8.541 14.516 1.00 78.56 89 GLY A C 1
ATOM 690 O O . GLY A 1 89 ? -7.599 7.639 15.294 1.00 78.56 89 GLY A O 1
ATOM 691 N N . ASN A 1 90 ? -8.193 9.069 13.678 1.00 81.62 90 ASN A N 1
ATOM 692 C CA . ASN A 1 90 ? -9.539 8.526 13.509 1.00 81.62 90 ASN A CA 1
ATOM 693 C C . ASN A 1 90 ? -9.522 7.432 12.430 1.00 81.62 90 ASN A C 1
ATOM 695 O O . ASN A 1 90 ? -9.437 7.730 11.237 1.00 81.62 90 ASN A O 1
ATOM 699 N N . VAL A 1 91 ? -9.637 6.171 12.851 1.00 78.44 91 VAL A N 1
ATOM 700 C CA . VAL A 1 91 ? -9.568 4.998 11.962 1.00 78.44 91 VAL A CA 1
ATOM 701 C C . VAL A 1 91 ? -10.651 5.024 10.876 1.00 78.44 91 VAL A C 1
ATOM 703 O O . VAL A 1 91 ? -10.377 4.649 9.738 1.00 78.44 91 VAL A O 1
ATOM 706 N N . SER A 1 92 ? -11.851 5.533 11.170 1.00 75.44 92 SER A N 1
ATOM 707 C CA . SER A 1 92 ? -12.928 5.656 10.176 1.00 75.44 92 SER A CA 1
ATOM 708 C C . SER A 1 92 ? -12.606 6.695 9.099 1.00 75.44 92 SER A C 1
ATOM 710 O O . SER A 1 92 ? -12.917 6.484 7.928 1.00 75.44 92 SER A O 1
ATOM 712 N N . LEU A 1 93 ? -11.958 7.807 9.467 1.00 76.25 93 LEU A N 1
ATOM 713 C CA . LEU A 1 93 ? -11.479 8.799 8.499 1.00 76.25 93 LEU A CA 1
ATOM 714 C C . LEU A 1 93 ? -10.298 8.259 7.681 1.00 76.25 93 LEU A C 1
ATOM 716 O O . LEU A 1 93 ? -10.250 8.476 6.473 1.00 76.25 93 LEU A O 1
ATOM 720 N N . LEU A 1 94 ? -9.378 7.527 8.316 1.00 82.12 94 LEU A N 1
ATOM 721 C CA . LEU A 1 94 ? -8.253 6.883 7.634 1.00 82.12 94 LEU A CA 1
ATOM 722 C C . LEU A 1 94 ? -8.743 5.862 6.595 1.00 82.12 94 LEU A C 1
ATOM 724 O O . LEU A 1 94 ? -8.251 5.845 5.466 1.00 82.12 94 LEU A O 1
ATOM 728 N N . ALA A 1 95 ? -9.750 5.059 6.946 1.00 78.94 95 ALA A N 1
ATOM 729 C CA . ALA A 1 95 ? -10.392 4.131 6.023 1.00 78.94 95 ALA A CA 1
ATOM 730 C C . ALA A 1 95 ? -11.030 4.875 4.840 1.00 78.94 95 ALA A C 1
ATOM 732 O O . ALA A 1 95 ? -10.733 4.545 3.696 1.00 78.94 95 ALA A O 1
ATOM 733 N N . ALA A 1 96 ? -11.823 5.923 5.099 1.00 77.62 96 ALA A N 1
ATOM 734 C CA . ALA A 1 96 ? -12.432 6.747 4.051 1.00 77.62 96 ALA A CA 1
ATOM 735 C C . ALA A 1 96 ? -11.382 7.361 3.104 1.00 77.62 96 ALA A C 1
ATOM 737 O O . ALA A 1 96 ? -11.522 7.280 1.884 1.00 77.62 96 ALA A O 1
ATOM 738 N N . ALA A 1 97 ? -10.298 7.914 3.656 1.00 81.62 97 ALA A N 1
ATOM 739 C CA . ALA A 1 97 ? -9.199 8.491 2.886 1.00 81.62 97 ALA A CA 1
ATOM 740 C C . ALA A 1 97 ? -8.459 7.443 2.030 1.00 81.62 97 ALA A C 1
ATOM 742 O O . ALA A 1 97 ? -8.058 7.736 0.905 1.00 81.62 97 ALA A O 1
ATOM 743 N N . SER A 1 98 ? -8.328 6.206 2.518 1.00 83.56 98 SER A N 1
ATOM 744 C CA . SER A 1 98 ? -7.657 5.111 1.794 1.00 83.56 98 SER A CA 1
ATOM 745 C C . SER A 1 98 ? -8.373 4.726 0.497 1.00 83.56 98 SER A C 1
ATOM 747 O O . SER A 1 98 ? -7.752 4.231 -0.440 1.00 83.56 98 SER A O 1
ATOM 749 N N . TYR A 1 99 ? -9.672 5.000 0.379 1.00 81.00 99 TYR A N 1
ATOM 750 C CA . TYR A 1 99 ? -10.409 4.741 -0.858 1.00 81.00 99 TYR A CA 1
ATOM 751 C C . TYR A 1 99 ? -10.107 5.736 -1.984 1.00 81.00 99 TYR A C 1
ATOM 753 O O . TYR A 1 99 ? -10.513 5.503 -3.120 1.00 81.00 99 TYR A O 1
ATOM 761 N N . PHE A 1 100 ? -9.350 6.804 -1.717 1.00 80.56 100 PHE A N 1
ATOM 762 C CA . PHE A 1 100 ? -8.776 7.654 -2.763 1.00 80.56 100 PHE A CA 1
ATOM 763 C C . PHE A 1 100 ? -7.470 7.085 -3.336 1.00 80.56 100 PHE A C 1
ATOM 765 O O . PHE A 1 100 ? -7.016 7.546 -4.384 1.00 80.56 100 PHE A O 1
ATOM 772 N N . THR A 1 101 ? -6.873 6.059 -2.715 1.00 84.56 101 THR A N 1
ATOM 773 C CA . THR A 1 101 ? -5.632 5.436 -3.201 1.00 84.56 101 THR A CA 1
ATOM 774 C C . THR A 1 101 ? -5.728 4.948 -4.652 1.00 84.56 101 THR A C 1
ATOM 776 O O . THR A 1 101 ? -4.811 5.263 -5.408 1.00 84.56 101 THR A O 1
ATOM 779 N N . PRO A 1 102 ? -6.798 4.264 -5.110 1.00 77.25 102 PRO A N 1
ATOM 780 C CA . PRO A 1 102 ? -6.916 3.853 -6.512 1.00 77.25 102 PRO A CA 1
ATOM 781 C C . PRO A 1 102 ? -6.938 5.038 -7.488 1.00 77.25 102 PRO A C 1
ATOM 783 O O . PRO A 1 102 ? -6.330 4.961 -8.555 1.00 77.25 102 PRO A O 1
ATOM 786 N N . VAL A 1 103 ? -7.585 6.148 -7.111 1.00 81.12 103 VAL A N 1
ATOM 787 C CA . VAL A 1 103 ? -7.650 7.380 -7.916 1.00 81.12 103 VAL A CA 1
ATOM 788 C C . VAL A 1 103 ? -6.262 8.007 -8.030 1.00 81.12 103 VAL A C 1
ATOM 790 O O . VAL A 1 103 ? -5.770 8.224 -9.136 1.00 81.12 103 VAL A O 1
ATOM 793 N N . LEU A 1 104 ? -5.611 8.256 -6.890 1.00 83.69 104 LEU A N 1
ATOM 794 C CA . LEU A 1 104 ? -4.295 8.896 -6.830 1.00 83.69 104 LEU A CA 1
ATOM 795 C C . LEU A 1 104 ? -3.215 8.033 -7.489 1.00 83.69 104 LEU A C 1
ATOM 797 O O . LEU A 1 104 ? -2.406 8.542 -8.261 1.00 83.69 104 LEU A O 1
ATOM 801 N N . SER A 1 105 ? -3.224 6.723 -7.224 1.00 83.19 105 SER A N 1
ATOM 802 C CA . SER A 1 105 ? -2.273 5.775 -7.809 1.00 83.19 105 SER A CA 1
ATOM 803 C C . SER A 1 105 ? -2.403 5.720 -9.326 1.00 83.19 105 SER A C 1
ATOM 805 O O . SER A 1 105 ? -1.388 5.720 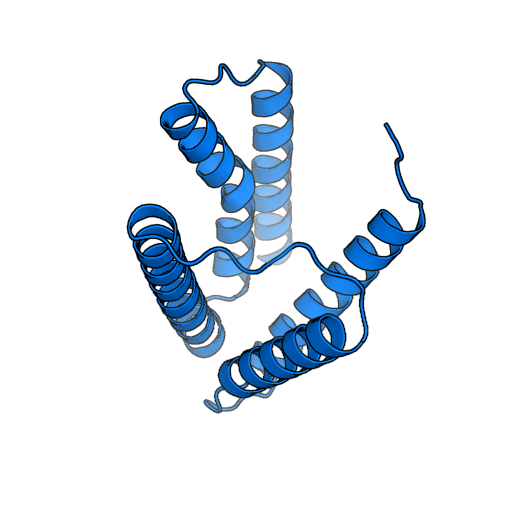-10.018 1.00 83.19 105 SER A O 1
ATOM 807 N N . SER A 1 106 ? -3.628 5.732 -9.849 1.00 81.62 106 SER A N 1
ATOM 808 C CA . SER A 1 106 ? -3.844 5.686 -11.294 1.00 81.62 106 SER A CA 1
ATOM 809 C C . SER A 1 106 ? -3.515 7.015 -11.959 1.00 81.62 106 SER A C 1
ATOM 811 O O . SER A 1 106 ? -2.863 7.009 -12.996 1.00 81.62 106 SER A O 1
ATOM 813 N N . ALA A 1 107 ? -3.876 8.150 -11.351 1.00 83.31 107 ALA A N 1
ATOM 814 C CA . ALA A 1 107 ? -3.472 9.470 -11.834 1.00 83.31 107 ALA A CA 1
ATOM 815 C C . ALA A 1 107 ? -1.942 9.582 -11.930 1.00 83.31 107 ALA A C 1
ATOM 817 O O . ALA A 1 107 ? -1.404 9.993 -12.958 1.00 83.31 107 ALA A O 1
ATOM 818 N N . LEU A 1 108 ? -1.236 9.140 -10.885 1.00 84.44 108 LEU A N 1
ATOM 819 C CA . LEU A 1 108 ? 0.222 9.109 -10.862 1.00 84.44 108 LEU A CA 1
ATOM 820 C C . LEU A 1 108 ? 0.784 8.163 -11.935 1.00 84.44 108 LEU A C 1
ATOM 822 O O . LEU A 1 108 ? 1.701 8.540 -12.660 1.00 84.44 108 LEU A O 1
ATOM 826 N N . ALA A 1 109 ? 0.219 6.961 -12.078 1.00 84.44 109 ALA A N 1
ATOM 827 C CA . ALA A 1 109 ? 0.630 6.004 -13.104 1.00 84.44 109 ALA A CA 1
ATOM 828 C C . ALA A 1 109 ? 0.407 6.541 -14.526 1.00 84.44 109 ALA A C 1
ATOM 830 O O . ALA A 1 109 ? 1.269 6.356 -15.379 1.00 84.44 109 ALA A O 1
ATOM 831 N N . ALA A 1 110 ? -0.699 7.244 -14.777 1.00 84.88 110 ALA A N 1
ATOM 832 C CA . ALA A 1 110 ? -0.995 7.874 -16.061 1.00 84.88 110 ALA A CA 1
ATOM 833 C C . ALA A 1 110 ? 0.050 8.929 -16.434 1.00 84.88 110 ALA A C 1
ATOM 835 O O . ALA A 1 110 ? 0.526 8.946 -17.568 1.00 84.88 110 ALA A O 1
ATOM 836 N N . VAL A 1 111 ? 0.457 9.754 -15.463 1.00 83.00 111 VAL A N 1
ATOM 837 C CA . VAL A 1 111 ? 1.522 10.750 -15.645 1.00 83.00 111 VAL A CA 1
ATOM 838 C C . VAL A 1 111 ? 2.869 10.069 -15.896 1.00 83.00 111 VAL A C 1
ATOM 840 O O . VAL A 1 111 ? 3.545 10.401 -16.866 1.00 83.00 111 VAL A O 1
ATOM 843 N N . LEU A 1 112 ? 3.255 9.089 -15.070 1.00 83.56 112 LEU A N 1
ATOM 844 C CA . LEU A 1 112 ? 4.551 8.407 -15.203 1.00 83.56 112 LEU A CA 1
ATOM 845 C C . LEU A 1 112 ? 4.675 7.579 -16.487 1.00 83.56 112 LEU A C 1
ATOM 847 O O . LEU A 1 112 ? 5.753 7.524 -17.074 1.00 83.56 112 LEU A O 1
ATOM 851 N N . LEU A 1 113 ? 3.601 6.906 -16.899 1.00 84.88 113 LEU A N 1
ATOM 852 C CA . LEU A 1 113 ? 3.589 6.023 -18.068 1.00 84.88 113 LEU A CA 1
ATOM 853 C C . LEU A 1 113 ? 3.169 6.749 -19.351 1.00 84.88 113 LEU A C 1
ATOM 855 O O . LEU A 1 113 ? 3.142 6.121 -20.405 1.00 84.88 113 LEU A O 1
ATOM 859 N N . SER A 1 114 ? 2.830 8.044 -19.272 1.00 80.56 114 SER A N 1
ATOM 860 C CA . SER A 1 114 ? 2.239 8.809 -20.382 1.00 80.56 114 SER A CA 1
ATOM 861 C C . SER A 1 114 ? 1.047 8.082 -21.024 1.00 80.56 114 SER A C 1
ATOM 863 O O . SER A 1 114 ? 0.869 8.085 -22.241 1.00 80.56 114 SER A O 1
ATOM 865 N N . ALA A 1 115 ? 0.241 7.415 -20.194 1.00 77.56 115 ALA A N 1
ATOM 866 C CA . ALA A 1 115 ? -0.873 6.582 -20.624 1.00 77.56 115 ALA A CA 1
ATOM 867 C C . ALA A 1 115 ? -2.204 7.295 -20.364 1.00 77.56 115 ALA A C 1
ATOM 869 O O . ALA A 1 115 ? -2.476 7.737 -19.247 1.00 77.56 115 ALA A O 1
ATOM 870 N N . ALA A 1 116 ? -3.060 7.377 -21.384 1.00 72.94 116 ALA A N 1
ATOM 871 C CA . ALA A 1 116 ? -4.404 7.918 -21.230 1.00 72.94 116 ALA A CA 1
ATOM 872 C C . ALA A 1 116 ? -5.298 6.910 -20.487 1.00 72.94 116 ALA A C 1
ATOM 874 O O . ALA A 1 116 ? -5.580 5.820 -20.987 1.00 72.94 116 ALA A O 1
ATOM 875 N N . LEU A 1 117 ? -5.755 7.277 -19.288 1.00 77.12 117 LEU A N 1
ATOM 876 C CA . LEU A 1 117 ? -6.785 6.525 -18.573 1.00 77.12 117 LEU A CA 1
ATOM 877 C C . LEU A 1 117 ? -8.137 6.727 -19.262 1.00 77.12 117 LEU A C 1
ATOM 879 O O . LEU A 1 117 ? -8.521 7.855 -19.572 1.00 77.12 117 LEU A O 1
ATOM 883 N N . SER A 1 118 ? -8.867 5.635 -19.483 1.00 81.06 118 SER A N 1
ATOM 884 C CA . SER A 1 118 ? -10.181 5.685 -20.123 1.00 81.06 118 SER A CA 1
ATOM 885 C C . SER A 1 118 ? -11.219 6.391 -19.247 1.00 81.06 118 SER A C 1
ATOM 887 O O . SER A 1 118 ? -11.100 6.463 -18.023 1.00 81.06 118 SER A O 1
ATOM 889 N N . TRP A 1 119 ? -12.297 6.872 -19.864 1.00 82.12 119 TRP A N 1
ATOM 890 C CA . TRP A 1 119 ? -13.410 7.467 -19.123 1.00 82.12 119 TRP A CA 1
ATOM 891 C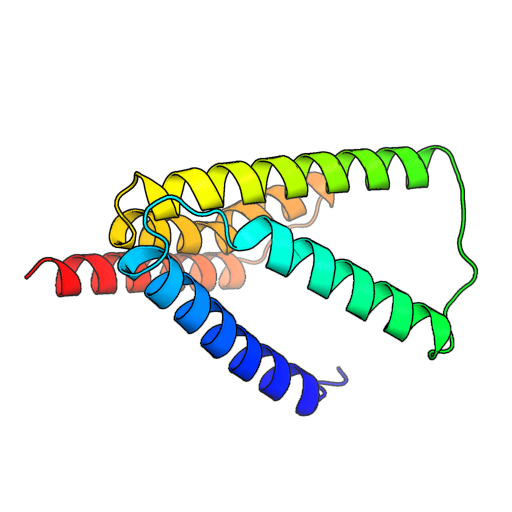 C . TRP A 1 119 ? -14.051 6.485 -18.127 1.00 82.12 119 TRP A C 1
ATOM 893 O O . TRP A 1 119 ? -14.331 6.844 -16.984 1.00 82.12 119 TRP A O 1
ATOM 903 N N . SER A 1 120 ? -14.204 5.216 -18.521 1.00 83.06 120 SER A N 1
ATOM 904 C CA . SER A 1 120 ? -14.753 4.161 -17.660 1.00 83.06 120 SER A CA 1
ATOM 905 C C . SER A 1 120 ? -13.919 3.925 -16.398 1.00 83.06 120 SER A C 1
ATOM 907 O O . SER A 1 120 ? -14.478 3.608 -15.349 1.00 83.06 120 SER A O 1
ATOM 909 N N . PHE A 1 121 ? -12.596 4.117 -16.467 1.00 81.06 121 PHE A N 1
ATOM 910 C CA . PHE A 1 121 ? -11.732 4.049 -15.290 1.00 81.06 121 PHE A CA 1
ATOM 911 C C . PHE A 1 121 ? -12.107 5.130 -14.263 1.00 81.06 121 PHE A C 1
ATOM 913 O O . PHE A 1 121 ? -12.330 4.819 -13.092 1.00 81.06 121 PHE A O 1
ATOM 920 N N . TRP A 1 122 ? -12.234 6.386 -14.703 1.00 81.19 122 TRP A N 1
ATOM 921 C CA . TRP A 1 122 ? -12.574 7.506 -13.820 1.00 81.19 122 TRP A CA 1
ATOM 922 C C . TRP A 1 122 ? -13.972 7.372 -13.219 1.00 81.19 122 TRP A C 1
ATOM 924 O O . TRP A 1 122 ? -14.158 7.676 -12.041 1.00 81.19 122 TRP A O 1
ATOM 934 N N . GLN A 1 123 ? -14.933 6.851 -13.989 1.00 86.50 123 GLN A N 1
ATOM 935 C CA . GLN A 1 123 ? -16.265 6.520 -13.478 1.00 86.50 123 GLN A CA 1
ATOM 936 C C . GLN A 1 123 ? -16.191 5.484 -12.349 1.00 86.50 123 GLN A C 1
ATOM 938 O O . GLN A 1 123 ? -16.727 5.723 -11.267 1.00 86.50 123 GLN A O 1
ATOM 943 N N . GLY A 1 124 ? -15.484 4.368 -12.562 1.00 82.81 124 GLY A N 1
ATOM 944 C CA . GLY A 1 124 ? -15.323 3.329 -11.542 1.00 82.81 124 GLY A CA 1
ATOM 945 C C . GLY A 1 124 ? -14.611 3.840 -10.286 1.00 82.81 124 GLY A C 1
ATOM 946 O O . GLY A 1 124 ? -15.062 3.588 -9.169 1.00 82.81 124 GLY A O 1
ATOM 947 N N . ALA A 1 125 ? -13.543 4.619 -10.458 1.00 83.00 125 ALA A N 1
ATOM 948 C CA . ALA A 1 125 ? -12.808 5.207 -9.344 1.00 83.00 125 ALA A CA 1
ATOM 949 C C . ALA A 1 125 ? -13.683 6.194 -8.542 1.00 83.00 125 ALA A C 1
ATOM 951 O O . ALA A 1 125 ? -13.706 6.144 -7.311 1.00 83.00 125 ALA A O 1
ATOM 952 N N . GLY A 1 126 ? -14.485 7.016 -9.231 1.00 83.31 126 GLY A N 1
ATOM 953 C CA . GLY A 1 126 ? -15.472 7.899 -8.608 1.00 83.31 126 GLY A CA 1
ATOM 954 C C . GLY A 1 126 ? -16.541 7.141 -7.815 1.00 83.31 126 GLY A C 1
ATOM 955 O O . GLY A 1 126 ? -16.834 7.517 -6.680 1.00 83.31 126 GLY A O 1
ATOM 956 N N . MET A 1 127 ? -17.075 6.039 -8.355 1.00 85.69 127 MET A N 1
ATOM 957 C CA . MET A 1 127 ? -18.061 5.199 -7.657 1.00 85.69 127 MET A CA 1
ATOM 958 C C . MET A 1 127 ? -17.507 4.619 -6.349 1.00 85.69 127 MET A C 1
ATOM 960 O O . MET A 1 127 ? -18.210 4.630 -5.337 1.00 85.69 127 MET A O 1
ATOM 964 N N . VAL A 1 128 ? -16.248 4.163 -6.338 1.00 81.12 128 VAL A N 1
ATOM 965 C CA . VAL A 1 128 ? -15.588 3.651 -5.123 1.00 81.12 128 VAL A CA 1
ATOM 966 C C . VAL A 1 128 ? -15.429 4.757 -4.079 1.00 81.12 128 VAL A C 1
ATOM 968 O O . VAL A 1 128 ? -15.774 4.546 -2.914 1.00 81.12 128 VAL A O 1
ATOM 971 N N . CYS A 1 129 ? -14.974 5.950 -4.475 1.00 82.56 129 CYS A N 1
ATOM 972 C CA . CYS A 1 129 ? -14.847 7.079 -3.550 1.00 82.56 129 CYS A CA 1
ATOM 973 C C . CYS A 1 129 ? -16.204 7.501 -2.967 1.00 82.56 129 CYS A C 1
ATOM 975 O O . CYS A 1 129 ? -16.320 7.666 -1.753 1.00 82.56 129 CYS A O 1
ATOM 977 N N . ILE A 1 130 ? -17.243 7.617 -3.801 1.00 85.44 130 ILE A N 1
ATOM 978 C CA . ILE A 1 130 ? -18.597 7.982 -3.356 1.00 85.44 130 ILE A CA 1
ATOM 979 C C . ILE A 1 130 ? -19.156 6.928 -2.395 1.00 85.44 130 ILE A C 1
ATOM 981 O O . ILE A 1 130 ? -19.601 7.281 -1.304 1.00 85.44 130 ILE A O 1
ATOM 985 N N . GLY A 1 131 ? -19.090 5.640 -2.748 1.00 83.19 131 GLY A N 1
ATOM 986 C CA . GLY A 1 131 ? -19.559 4.556 -1.877 1.00 83.19 131 GLY A CA 1
ATOM 987 C C . GLY A 1 131 ? -18.866 4.562 -0.512 1.00 83.19 131 GLY A C 1
ATOM 988 O O . GLY A 1 131 ? -19.500 4.361 0.520 1.00 83.19 131 GLY A O 1
ATOM 989 N N . SER A 1 132 ? -17.580 4.895 -0.491 1.00 76.38 132 SER A N 1
ATOM 990 C CA . SER A 1 132 ? -16.789 4.978 0.737 1.00 76.38 132 SER A CA 1
ATOM 991 C C . SER A 1 132 ? -17.188 6.151 1.631 1.00 76.38 132 SER A C 1
ATOM 993 O O . SER A 1 132 ? -17.300 5.987 2.848 1.00 76.38 132 SER A O 1
ATOM 995 N N . LEU A 1 133 ? -17.457 7.318 1.036 1.00 81.38 133 LEU A N 1
ATOM 996 C CA . LEU A 1 133 ? -17.988 8.482 1.752 1.00 81.38 133 LEU A CA 1
ATOM 997 C C . LEU A 1 133 ? -19.375 8.188 2.341 1.00 81.38 133 LEU A C 1
ATOM 999 O O . LEU A 1 133 ? -19.640 8.548 3.489 1.00 81.38 133 LEU A O 1
ATOM 1003 N N . LEU A 1 134 ? -20.226 7.475 1.597 1.00 84.75 134 LEU A N 1
ATOM 1004 C CA . LEU A 1 134 ? -21.542 7.041 2.073 1.00 84.75 134 LEU A CA 1
ATOM 1005 C C . LEU A 1 134 ? -21.429 6.062 3.253 1.00 84.75 134 LEU A C 1
ATOM 1007 O O . LEU A 1 134 ? -22.095 6.260 4.269 1.00 84.75 134 LEU A O 1
ATOM 1011 N N . CYS A 1 135 ? -20.552 5.055 3.172 1.00 79.50 135 CYS A N 1
ATOM 1012 C CA . CYS A 1 135 ? -20.286 4.124 4.277 1.00 79.50 135 CYS A CA 1
ATOM 1013 C C . CYS A 1 135 ? -19.785 4.845 5.537 1.00 79.50 135 CYS A C 1
ATOM 1015 O O . CYS A 1 135 ? -20.209 4.529 6.653 1.00 79.50 135 CYS A O 1
ATOM 1017 N N . TRP A 1 136 ? -18.910 5.839 5.372 1.00 74.12 136 TRP A N 1
ATOM 1018 C CA . TRP A 1 136 ? -18.429 6.670 6.476 1.00 74.12 136 TRP A CA 1
ATOM 1019 C C . TRP A 1 136 ? -19.545 7.509 7.105 1.00 74.12 136 TRP A C 1
ATOM 1021 O O . TRP A 1 136 ? -19.643 7.599 8.328 1.00 74.12 136 TRP A O 1
ATOM 1031 N N . GLN A 1 137 ? -20.421 8.093 6.288 1.00 80.69 137 GLN A N 1
ATOM 1032 C CA . GLN A 1 137 ? -21.559 8.862 6.785 1.00 80.69 137 GLN A CA 1
ATOM 1033 C C . GLN A 1 137 ? -22.576 7.974 7.518 1.00 80.69 137 GLN A C 1
ATOM 1035 O O . GLN A 1 137 ? -23.135 8.398 8.529 1.00 80.69 137 GLN A O 1
ATOM 1040 N N . ALA A 1 138 ? -22.774 6.734 7.062 1.00 78.75 138 ALA A N 1
ATOM 1041 C CA . ALA A 1 138 ? -23.647 5.760 7.714 1.00 78.75 138 ALA A CA 1
ATOM 1042 C C . ALA A 1 138 ? -23.106 5.283 9.074 1.00 78.75 138 ALA A C 1
ATOM 1044 O O . ALA A 1 138 ? -23.882 5.095 10.002 1.00 78.75 138 ALA A O 1
ATOM 1045 N N . THR A 1 139 ? -21.785 5.137 9.213 1.00 73.75 139 THR A N 1
ATOM 1046 C CA . THR A 1 139 ? -21.122 4.701 10.462 1.00 73.75 139 THR A CA 1
ATOM 1047 C C . THR A 1 139 ? -20.879 5.828 11.475 1.00 73.75 139 THR A C 1
ATOM 1049 O O . THR A 1 139 ? -20.326 5.584 12.545 1.00 73.75 139 THR A O 1
ATOM 1052 N N . ARG A 1 140 ? -21.285 7.067 11.159 1.00 66.12 140 ARG A N 1
ATOM 1053 C CA . ARG A 1 140 ? -21.267 8.224 12.074 1.00 66.12 140 ARG A CA 1
ATOM 1054 C C . ARG A 1 140 ? -22.545 8.386 12.913 1.00 66.12 140 ARG A C 1
ATOM 1056 O O . ARG A 1 140 ? -22.589 9.305 13.729 1.00 66.12 140 ARG A O 1
ATOM 1063 N N . ARG A 1 141 ? -23.566 7.555 12.689 1.00 46.91 141 ARG A N 1
ATOM 1064 C CA . ARG A 1 141 ? -24.763 7.446 13.538 1.00 46.91 141 ARG A CA 1
ATOM 1065 C C . ARG A 1 141 ? -24.584 6.319 14.542 1.00 46.91 141 ARG A C 1
ATOM 1067 O O . ARG A 1 141 ? -25.081 6.497 15.671 1.00 46.91 141 ARG A O 1
#

pLDDT: mean 82.09, std 9.01, range [40.88, 95.19]

Radius of gyration: 18.18 Å; chains: 1; bounding box: 47×33×45 Å

Organism: NCBI:txid2058152

InterPro domains:
  IPR000620 EamA domain [PF00892] (7-134)
  IPR037185 Multidrug transporter EmrE superfamily [SSF103481] (38-137)

Secondary structure (DSSP, 8-state):
----HHHHHHHHHHHHHHHHHHHHHHHH-TT---HHHHHHHHHHHHHHHHHHS--------HHHHHHHHHHHHHHHHHHHHHHHHHHHS-HHHHHHHHTTHHHHHHHHHHHHHT----HHHHHHHHHHHHHHHHHHHHTT-